Protein AF-A0A1I4GPE8-F1 (afdb_monomer_lite)

Sequence (80 aa):
MDADSPTVALREELRVVEEELAQLREAAADLRRRIGERWHEPTDAEERASMITAAEEQEAFIAVLEQRREDLLRKLGERR

Structure (mmCIF, N/CA/C/O backbone):
data_AF-A0A1I4GPE8-F1
#
_entry.id   AF-A0A1I4GPE8-F1
#
loop_
_atom_site.group_PDB
_atom_site.id
_atom_site.type_symbol
_atom_site.label_atom_id
_atom_site.label_alt_id
_atom_site.label_comp_id
_atom_site.label_asym_id
_atom_site.label_entity_id
_atom_site.label_seq_id
_atom_site.pdbx_PDB_ins_code
_atom_site.Cartn_x
_atom_site.Cartn_y
_atom_site.Cartn_z
_atom_site.occupancy
_atom_site.B_iso_or_equiv
_atom_site.auth_seq_id
_atom_site.auth_comp_id
_atom_site.auth_asym_id
_atom_site.auth_atom_id
_atom_site.pdbx_PDB_model_num
ATOM 1 N N . MET A 1 1 ? -23.703 9.146 23.512 1.00 47.56 1 MET A N 1
ATOM 2 C CA . MET A 1 1 ? -22.547 9.933 23.025 1.00 47.56 1 MET A CA 1
ATOM 3 C C . MET A 1 1 ? -21.455 8.911 22.762 1.00 47.56 1 MET A C 1
ATOM 5 O O . MET A 1 1 ? -20.580 8.743 23.593 1.00 47.56 1 MET A O 1
ATOM 9 N N . ASP A 1 2 ? -21.559 8.162 21.664 1.00 53.75 2 ASP A N 1
ATOM 10 C CA . ASP A 1 2 ? -20.791 6.911 21.497 1.00 53.75 2 ASP A CA 1
ATOM 11 C C . ASP A 1 2 ? -19.940 6.909 20.221 1.00 53.75 2 ASP A C 1
ATOM 13 O O . ASP A 1 2 ? -19.499 5.863 19.755 1.00 53.75 2 ASP A O 1
ATOM 17 N N . ALA A 1 3 ? -19.690 8.096 19.661 1.00 55.22 3 ALA A N 1
ATOM 18 C CA . ALA A 1 3 ? -18.779 8.279 18.532 1.00 55.22 3 ALA A CA 1
ATOM 19 C C . ALA A 1 3 ? -17.295 8.107 18.924 1.00 55.22 3 ALA A C 1
ATOM 21 O O . ALA A 1 3 ? -16.446 8.062 18.044 1.00 55.22 3 ALA A O 1
ATOM 22 N N . ASP A 1 4 ? -16.998 7.977 20.223 1.00 60.50 4 ASP A N 1
ATOM 23 C CA . ASP A 1 4 ? -15.639 7.984 20.784 1.00 60.50 4 ASP A CA 1
ATOM 24 C C . ASP A 1 4 ? -15.245 6.647 21.444 1.00 60.50 4 ASP A C 1
ATOM 26 O O . ASP A 1 4 ? -14.281 6.557 22.203 1.00 60.50 4 ASP A O 1
ATOM 30 N N . SER A 1 5 ? -16.005 5.572 21.190 1.00 81.19 5 SER A N 1
ATOM 31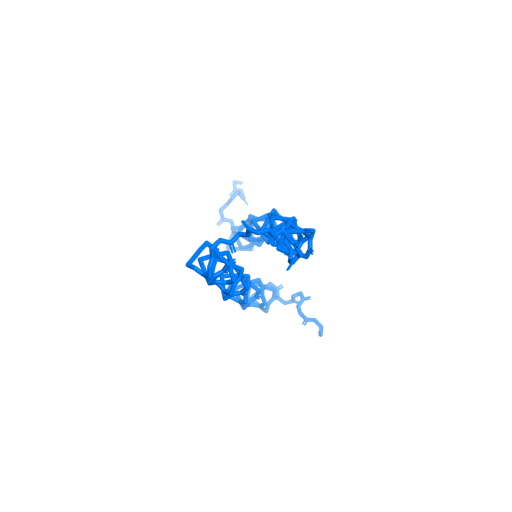 C CA . SER A 1 5 ? -15.597 4.245 21.657 1.00 81.19 5 SER A CA 1
ATOM 32 C C . SER A 1 5 ? -14.340 3.798 20.896 1.00 81.19 5 SER A C 1
ATOM 34 O O . SER A 1 5 ? -14.342 3.851 19.661 1.00 81.19 5 SER A O 1
ATOM 36 N N . PRO A 1 6 ? -13.297 3.282 21.577 1.00 84.44 6 PRO A N 1
ATOM 37 C CA . PRO A 1 6 ? -12.070 2.804 20.937 1.00 84.44 6 PRO A CA 1
ATOM 38 C C . PRO A 1 6 ? -12.320 1.829 19.778 1.00 84.44 6 PRO A C 1
ATOM 40 O O . PRO A 1 6 ? -11.589 1.820 18.795 1.00 84.44 6 PRO A O 1
ATOM 43 N N . THR A 1 7 ? -13.389 1.034 19.850 1.00 90.75 7 THR A N 1
ATOM 44 C CA . THR A 1 7 ? -13.784 0.108 18.781 1.00 90.75 7 THR A CA 1
ATOM 45 C C . THR A 1 7 ? -14.303 0.825 17.532 1.00 90.75 7 THR A C 1
ATOM 47 O O . THR A 1 7 ? -14.033 0.376 16.423 1.00 90.75 7 THR A O 1
ATOM 50 N N . VAL A 1 8 ? -15.039 1.931 17.686 1.00 92.12 8 VAL A N 1
ATOM 51 C CA . VAL A 1 8 ? -15.541 2.735 16.557 1.00 92.12 8 VAL A CA 1
ATOM 52 C C . VAL A 1 8 ? -14.374 3.416 15.849 1.00 92.12 8 VAL A C 1
ATOM 54 O O . VAL A 1 8 ? -14.281 3.330 14.628 1.00 92.12 8 VAL A O 1
ATOM 57 N N . ALA A 1 9 ? -13.436 3.987 16.611 1.00 92.25 9 ALA A N 1
ATOM 58 C CA . ALA A 1 9 ? -12.220 4.583 16.063 1.00 92.25 9 ALA A CA 1
ATOM 59 C C . ALA A 1 9 ? -11.374 3.562 15.278 1.00 92.25 9 ALA A C 1
ATOM 61 O O . ALA A 1 9 ? -10.958 3.839 14.157 1.00 92.25 9 ALA A O 1
ATOM 62 N N . LEU A 1 10 ? -11.183 2.351 15.819 1.00 94.12 10 LEU A N 1
ATOM 63 C CA . LEU A 1 10 ? -10.448 1.280 15.134 1.00 94.12 10 LEU A CA 1
ATOM 64 C C . LEU A 1 10 ? -11.140 0.800 13.849 1.00 94.12 10 LEU A C 1
ATOM 66 O O . LEU A 1 10 ? -10.459 0.453 12.888 1.00 94.12 10 LEU A O 1
ATOM 70 N N . ARG A 1 11 ? -12.478 0.770 13.819 1.00 94.56 11 ARG A N 1
ATOM 71 C CA . ARG A 1 11 ? -13.241 0.414 12.611 1.00 94.56 11 ARG A CA 1
ATOM 72 C C . ARG A 1 11 ? -13.161 1.485 11.537 1.00 94.56 11 ARG A C 1
ATOM 74 O O . ARG A 1 11 ? -13.056 1.145 10.365 1.00 94.56 11 ARG A O 1
ATOM 81 N N . GLU A 1 12 ? -13.197 2.752 11.931 1.00 96.19 12 GLU A N 1
ATOM 82 C CA .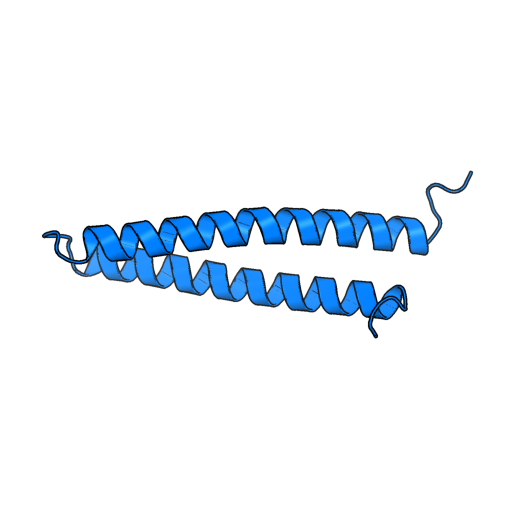 GLU A 1 12 ? -13.029 3.855 10.989 1.00 96.19 12 GLU A CA 1
ATOM 83 C C . GLU A 1 12 ? -11.611 3.872 10.412 1.00 96.19 12 GLU A C 1
ATOM 85 O O . GLU A 1 12 ? -11.442 3.979 9.201 1.00 96.19 12 GLU A O 1
ATOM 90 N N . GLU A 1 13 ? -10.591 3.658 11.249 1.00 95.50 13 GLU A N 1
ATOM 91 C CA . GLU A 1 13 ? -9.212 3.504 10.779 1.00 95.50 13 GLU A CA 1
ATOM 92 C C . GLU A 1 13 ? -9.077 2.317 9.815 1.00 95.50 13 GLU A C 1
ATOM 94 O O . GLU A 1 13 ? -8.464 2.450 8.758 1.00 95.50 13 GLU A O 1
ATOM 99 N N . LEU A 1 14 ? -9.685 1.169 10.142 1.00 96.69 14 LEU A N 1
ATOM 100 C CA . LEU A 1 14 ? -9.693 -0.002 9.266 1.00 96.69 14 LEU A CA 1
ATOM 101 C C . LEU A 1 14 ? -10.348 0.314 7.917 1.00 96.69 14 LEU A C 1
ATOM 103 O O . LEU A 1 14 ? -9.780 -0.028 6.884 1.00 96.69 14 LEU A O 1
ATOM 107 N N . ARG A 1 15 ? -11.493 1.007 7.922 1.00 97.19 15 ARG A N 1
ATOM 108 C CA . ARG A 1 15 ? -12.204 1.422 6.706 1.00 97.19 15 ARG A CA 1
ATOM 109 C C . ARG A 1 15 ? -11.323 2.294 5.813 1.00 97.19 15 ARG A C 1
ATOM 111 O O . ARG A 1 15 ? -11.251 2.043 4.615 1.00 97.19 15 ARG A O 1
ATOM 118 N N . VAL A 1 16 ? -10.641 3.282 6.394 1.00 97.25 16 VAL A N 1
ATOM 119 C CA . VAL A 1 16 ? -9.721 4.169 5.663 1.00 97.25 16 VAL A CA 1
ATOM 120 C C . VAL A 1 16 ? -8.557 3.377 5.067 1.00 97.25 16 VAL A C 1
ATOM 122 O O . VAL A 1 16 ? -8.275 3.511 3.881 1.00 97.25 16 VAL A O 1
ATOM 125 N N . VAL A 1 17 ? -7.925 2.493 5.845 1.00 97.12 17 VAL A N 1
ATOM 126 C CA . VAL A 1 17 ? -6.816 1.655 5.354 1.00 97.12 17 VAL A CA 1
ATOM 127 C C . VAL A 1 17 ? -7.270 0.718 4.229 1.00 97.12 17 VAL A C 1
ATOM 129 O O . VAL A 1 17 ? -6.537 0.509 3.265 1.00 97.12 17 VAL A O 1
ATOM 132 N N . GLU A 1 18 ? -8.467 0.140 4.325 1.00 97.69 18 GLU A N 1
ATOM 133 C CA . GLU A 1 18 ? -9.018 -0.723 3.274 1.00 97.69 18 GLU A CA 1
ATOM 134 C C . GLU A 1 18 ? -9.340 0.051 1.989 1.00 97.69 18 GLU A C 1
ATOM 136 O O . GLU A 1 18 ? -9.096 -0.463 0.895 1.00 97.69 18 GLU A O 1
ATOM 141 N N . GLU A 1 19 ? -9.831 1.285 2.109 1.00 97.81 19 GLU A N 1
ATOM 142 C CA . GLU A 1 19 ? -10.070 2.184 0.978 1.00 97.81 19 GLU A CA 1
ATOM 143 C C . GLU A 1 19 ? -8.753 2.589 0.292 1.00 97.81 19 GLU A C 1
ATOM 145 O O . GLU A 1 19 ? -8.630 2.456 -0.928 1.00 97.81 19 GLU A O 1
ATOM 150 N N . GLU A 1 20 ? -7.738 2.984 1.064 1.00 96.44 20 GLU A N 1
ATOM 151 C CA . GLU A 1 20 ? -6.395 3.293 0.554 1.00 96.44 20 GLU A CA 1
ATOM 152 C C . GLU A 1 20 ? -5.760 2.080 -0.145 1.00 96.44 20 GLU A C 1
ATOM 154 O O . GLU A 1 20 ? -5.221 2.200 -1.247 1.00 96.44 20 GLU A O 1
ATOM 159 N N . LEU A 1 21 ? -5.873 0.885 0.447 1.00 97.00 21 LEU A N 1
ATOM 160 C CA . LEU A 1 21 ? -5.388 -0.359 -0.157 1.00 97.00 21 LEU A CA 1
ATOM 161 C C . LEU A 1 21 ? -6.072 -0.667 -1.489 1.00 97.00 21 LEU A C 1
ATOM 163 O O . LEU A 1 21 ? -5.412 -1.141 -2.415 1.00 97.00 21 LEU A O 1
ATOM 167 N N . ALA A 1 22 ? -7.383 -0.440 -1.595 1.00 96.88 22 ALA A N 1
ATOM 168 C CA . ALA A 1 22 ? -8.113 -0.661 -2.838 1.00 96.88 22 ALA A CA 1
ATOM 169 C C . ALA A 1 22 ? -7.596 0.264 -3.951 1.00 96.88 22 ALA A C 1
ATOM 171 O O . ALA A 1 22 ? -7.256 -0.218 -5.033 1.00 96.88 22 A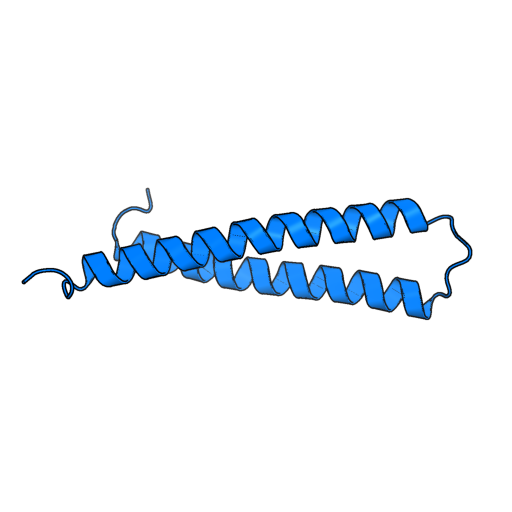LA A O 1
ATOM 172 N N . GLN A 1 23 ? -7.449 1.557 -3.651 1.00 95.00 23 GLN A N 1
ATOM 173 C CA . GLN A 1 23 ? -6.948 2.555 -4.600 1.00 95.00 23 GLN A CA 1
ATOM 174 C C . GLN A 1 23 ? -5.506 2.261 -5.038 1.00 95.00 23 GLN A C 1
ATOM 176 O O . GLN A 1 23 ? -5.188 2.310 -6.226 1.00 95.00 23 GLN A O 1
ATOM 181 N N . LEU A 1 24 ? -4.626 1.899 -4.100 1.00 94.19 24 LEU A N 1
ATOM 182 C CA . LEU A 1 24 ? -3.228 1.584 -4.411 1.00 94.19 24 LEU A CA 1
ATOM 183 C C . LEU A 1 24 ? -3.082 0.316 -5.245 1.00 94.19 24 LEU A C 1
ATOM 185 O O . LEU A 1 24 ? -2.250 0.270 -6.147 1.00 94.19 24 LEU A O 1
ATOM 189 N N . ARG A 1 25 ? -3.887 -0.716 -4.975 1.00 94.31 25 ARG A N 1
ATOM 190 C CA . ARG A 1 25 ? -3.867 -1.948 -5.773 1.00 94.31 25 ARG A CA 1
ATOM 191 C C . ARG A 1 25 ? -4.323 -1.700 -7.206 1.00 94.31 25 ARG A C 1
ATOM 193 O O . ARG A 1 25 ? -3.733 -2.272 -8.121 1.00 94.31 25 ARG A O 1
ATOM 200 N N . GLU A 1 26 ? -5.330 -0.852 -7.401 1.00 95.00 26 GLU A N 1
ATOM 201 C CA . GLU A 1 26 ? -5.764 -0.425 -8.733 1.00 95.00 26 GLU A CA 1
ATOM 202 C C . GLU A 1 26 ? -4.645 0.341 -9.454 1.00 95.00 26 GLU A C 1
ATOM 204 O O . GLU A 1 26 ? -4.246 -0.045 -10.553 1.00 95.00 26 GLU A O 1
ATOM 209 N N . ALA A 1 27 ? -4.045 1.337 -8.797 1.00 91.19 27 ALA A N 1
ATOM 210 C CA . ALA A 1 27 ? -2.932 2.102 -9.359 1.00 91.19 27 ALA A CA 1
ATOM 211 C C . ALA A 1 27 ? -1.716 1.221 -9.714 1.00 91.19 27 ALA A C 1
ATOM 213 O O . ALA A 1 27 ? -1.124 1.378 -10.785 1.00 91.19 27 ALA A O 1
ATOM 214 N N . ALA A 1 28 ? -1.374 0.251 -8.862 1.00 91.06 28 ALA A N 1
ATOM 215 C CA . ALA A 1 28 ? -0.279 -0.686 -9.103 1.00 91.06 28 ALA A CA 1
ATOM 216 C C . ALA A 1 28 ? -0.585 -1.650 -10.256 1.00 91.06 28 ALA A C 1
ATOM 218 O O . ALA A 1 28 ? 0.306 -1.997 -11.035 1.00 91.06 28 ALA A O 1
ATOM 219 N N . ALA A 1 29 ? -1.837 -2.096 -10.395 1.00 91.31 29 ALA A N 1
ATOM 220 C CA . ALA A 1 29 ? -2.256 -2.895 -11.542 1.00 91.31 29 ALA A CA 1
ATOM 221 C C . ALA A 1 29 ? -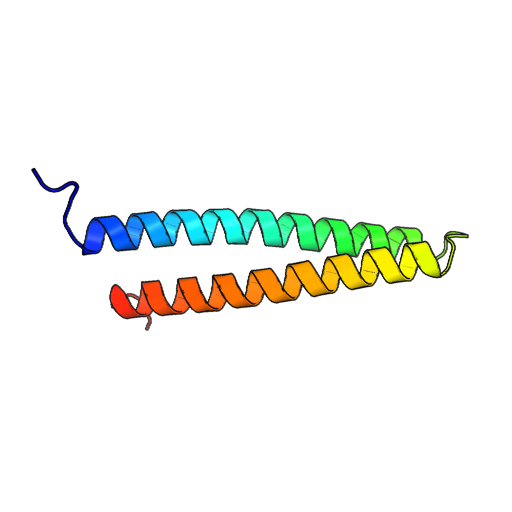2.132 -2.090 -12.845 1.00 91.31 29 ALA A C 1
ATOM 223 O O . ALA A 1 29 ? -1.593 -2.595 -13.832 1.00 91.31 29 ALA A O 1
ATOM 224 N N . ASP A 1 30 ? -2.549 -0.826 -12.835 1.00 91.75 30 ASP A N 1
ATOM 225 C CA . AS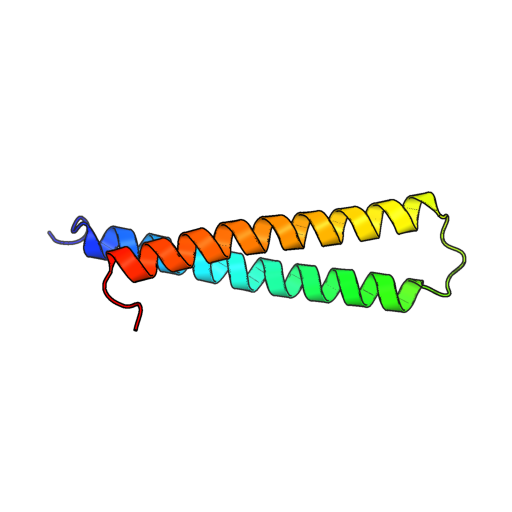P A 1 30 ? -2.433 0.082 -13.976 1.00 91.75 30 ASP A CA 1
ATOM 226 C C . ASP A 1 30 ? -0.984 0.337 -14.372 1.00 91.75 30 ASP A C 1
ATOM 228 O O . ASP A 1 30 ? -0.640 0.245 -15.553 1.00 91.75 30 ASP A O 1
ATOM 232 N N . LEU A 1 31 ? -0.112 0.595 -13.399 1.00 89.06 31 LEU A N 1
ATOM 233 C CA . LEU A 1 31 ? 1.310 0.793 -13.651 1.00 89.06 31 LEU A CA 1
ATOM 234 C C . LEU A 1 31 ? 1.947 -0.456 -14.274 1.00 89.06 31 LEU A C 1
ATOM 236 O O . LEU A 1 31 ? 2.635 -0.347 -15.290 1.00 89.06 31 LEU A O 1
ATOM 240 N N . ARG A 1 32 ? 1.657 -1.652 -13.744 1.00 88.00 32 ARG A N 1
ATOM 241 C CA . ARG A 1 32 ? 2.161 -2.912 -14.315 1.00 88.00 32 ARG A CA 1
ATOM 242 C C . ARG A 1 32 ? 1.653 -3.155 -15.736 1.00 88.00 32 ARG A C 1
ATOM 244 O O . ARG A 1 32 ? 2.432 -3.590 -16.583 1.00 88.00 32 ARG A O 1
ATOM 251 N N . ARG A 1 33 ? 0.383 -2.841 -16.025 1.00 89.00 33 ARG A N 1
ATOM 252 C CA . ARG A 1 33 ? -0.159 -2.913 -17.394 1.00 89.00 33 ARG A CA 1
ATOM 253 C C . ARG A 1 33 ? 0.614 -1.999 -18.342 1.00 89.00 33 ARG A C 1
ATOM 255 O O . ARG A 1 33 ? 1.079 -2.466 -19.377 1.00 89.00 33 ARG A O 1
ATOM 262 N N . ARG A 1 34 ? 0.841 -0.741 -17.951 1.00 86.25 34 ARG A N 1
ATOM 263 C CA . ARG A 1 34 ? 1.588 0.243 -18.757 1.00 86.25 34 ARG A CA 1
ATOM 264 C C . ARG A 1 34 ? 3.042 -0.175 -18.988 1.00 86.25 34 ARG A C 1
ATOM 266 O O . ARG A 1 34 ? 3.537 -0.019 -20.100 1.00 86.25 34 ARG A O 1
ATOM 273 N N . ILE A 1 35 ? 3.710 -0.738 -17.977 1.00 85.00 35 ILE A N 1
ATOM 274 C CA . ILE A 1 35 ? 5.066 -1.297 -18.116 1.00 85.00 35 ILE A CA 1
ATOM 275 C C . ILE A 1 35 ? 5.077 -2.436 -19.142 1.00 85.00 35 ILE A C 1
ATOM 277 O O . ILE A 1 35 ? 5.960 -2.477 -19.996 1.00 85.00 35 ILE A O 1
ATOM 281 N N . GLY A 1 36 ? 4.093 -3.339 -19.083 1.00 84.88 36 GLY A N 1
ATOM 282 C CA . GLY A 1 36 ? 3.962 -4.453 -20.023 1.00 84.88 36 GLY A CA 1
ATOM 283 C C . GLY A 1 36 ? 3.684 -4.003 -21.460 1.00 84.88 36 GLY A C 1
ATOM 284 O O . GLY A 1 36 ? 4.343 -4.472 -22.384 1.00 84.88 36 GLY A O 1
ATOM 285 N N . GLU A 1 37 ? 2.759 -3.060 -21.652 1.00 85.00 37 GLU A N 1
ATOM 286 C CA . GLU A 1 37 ? 2.425 -2.488 -22.967 1.00 85.00 37 GLU A CA 1
ATOM 287 C C . GLU A 1 37 ? 3.632 -1.788 -23.605 1.00 85.00 37 GLU A C 1
ATOM 289 O O . GLU A 1 37 ? 3.932 -2.002 -24.780 1.00 85.00 37 GLU A O 1
ATOM 294 N N . ARG A 1 38 ? 4.386 -1.020 -22.809 1.00 77.88 38 ARG A N 1
ATOM 295 C CA . ARG A 1 38 ? 5.576 -0.286 -23.266 1.00 77.88 38 ARG A CA 1
ATOM 296 C C . ARG A 1 38 ? 6.840 -1.138 -23.338 1.00 77.88 38 ARG A C 1
ATOM 298 O O . ARG A 1 38 ? 7.874 -0.657 -23.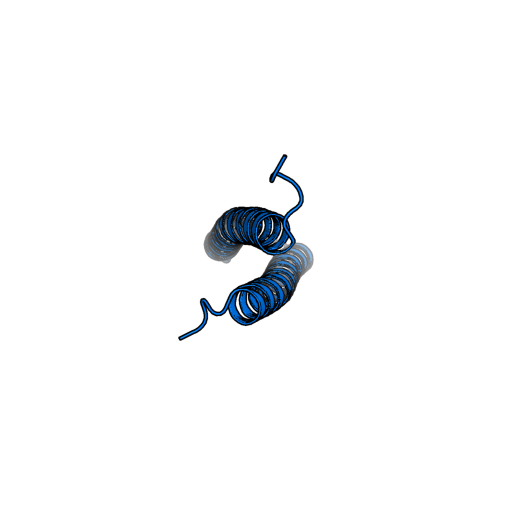799 1.00 77.88 38 ARG A O 1
ATOM 305 N N . TRP A 1 39 ? 6.793 -2.411 -22.935 1.00 73.50 39 TRP A N 1
ATOM 306 C CA . TRP A 1 39 ? 7.981 -3.267 -22.855 1.00 73.50 39 TRP A CA 1
ATOM 307 C C . TRP A 1 39 ? 8.681 -3.477 -24.206 1.00 73.50 39 TRP A C 1
ATOM 309 O O . TRP A 1 39 ? 9.886 -3.732 -24.247 1.00 73.50 39 TRP A O 1
ATOM 319 N N . HIS A 1 40 ? 7.966 -3.330 -25.319 1.00 69.25 40 HIS A N 1
ATOM 320 C CA . HIS A 1 40 ? 8.520 -3.452 -26.672 1.00 69.25 40 HIS A CA 1
ATOM 321 C C . HIS A 1 40 ? 8.669 -2.111 -27.401 1.00 69.25 40 HIS A C 1
ATOM 323 O O . HIS A 1 40 ? 9.170 -2.084 -28.525 1.00 69.25 40 HIS A O 1
ATOM 329 N N . GLU A 1 41 ? 8.270 -1.003 -26.775 1.00 76.56 41 GLU A N 1
ATOM 330 C CA . GLU A 1 41 ? 8.468 0.331 -27.332 1.00 76.56 41 GLU A CA 1
ATOM 331 C C . GLU A 1 41 ? 9.938 0.758 -27.194 1.00 76.56 41 GLU A C 1
ATOM 333 O O . GLU A 1 41 ? 10.618 0.339 -26.251 1.00 76.56 41 GLU A O 1
ATOM 338 N N . PRO A 1 42 ? 10.458 1.604 -28.100 1.00 64.06 42 PRO A N 1
ATOM 339 C CA . PRO A 1 42 ? 11.769 2.228 -27.949 1.00 64.06 42 PRO A CA 1
ATOM 340 C C . PRO A 1 42 ? 11.725 3.292 -26.836 1.00 64.06 42 PRO A C 1
ATOM 342 O O . PRO A 1 42 ? 11.757 4.490 -27.088 1.00 64.06 42 PRO A O 1
ATOM 345 N N . THR A 1 43 ? 11.599 2.834 -25.594 1.00 72.62 43 THR A N 1
ATOM 346 C CA . THR A 1 43 ? 11.739 3.608 -24.357 1.00 72.62 43 THR A CA 1
ATOM 347 C C . THR A 1 43 ? 13.182 3.519 -23.873 1.00 72.62 43 THR A C 1
ATOM 349 O O . THR A 1 43 ? 13.772 2.435 -23.928 1.00 72.62 43 THR A O 1
ATOM 352 N N . ASP A 1 44 ? 13.739 4.623 -23.371 1.00 78.88 44 ASP A N 1
ATOM 353 C CA . ASP A 1 44 ? 15.075 4.624 -22.764 1.00 78.88 44 ASP A CA 1
ATOM 354 C C . ASP A 1 44 ? 15.102 3.702 -21.527 1.00 78.88 44 ASP A C 1
ATOM 356 O O . ASP A 1 44 ? 14.108 3.551 -20.806 1.00 78.88 44 ASP A O 1
ATOM 360 N N . ALA A 1 45 ? 16.243 3.062 -21.281 1.00 82.75 45 ALA A N 1
ATOM 361 C CA . ALA A 1 45 ? 16.472 2.196 -20.132 1.00 82.75 45 ALA A CA 1
ATOM 362 C C . ALA A 1 45 ? 16.231 2.928 -18.800 1.00 82.75 45 ALA A C 1
ATOM 364 O O . ALA A 1 45 ? 15.745 2.311 -17.853 1.00 82.75 45 ALA A O 1
ATOM 365 N N . GLU A 1 46 ? 16.507 4.233 -18.740 1.00 86.62 46 GLU A N 1
ATOM 366 C CA . GLU A 1 46 ? 16.248 5.067 -17.560 1.00 86.62 46 GLU A CA 1
ATOM 367 C C . GLU A 1 46 ? 14.745 5.231 -17.274 1.00 86.62 46 GLU A C 1
ATOM 369 O O . GLU A 1 46 ? 14.311 5.111 -16.124 1.00 86.62 46 GLU A O 1
ATOM 374 N N . GLU A 1 47 ? 13.922 5.421 -18.311 1.00 85.56 47 GLU A N 1
ATOM 375 C CA . GLU A 1 47 ? 12.462 5.512 -18.161 1.00 85.56 47 GLU A CA 1
ATOM 376 C C . GLU A 1 47 ? 11.887 4.172 -17.680 1.00 85.56 47 GLU A C 1
ATOM 378 O O . GLU A 1 47 ? 11.049 4.129 -16.778 1.00 85.56 47 GLU A O 1
ATOM 383 N N . ARG A 1 48 ? 12.389 3.054 -18.220 1.00 83.94 48 ARG A N 1
ATOM 384 C CA . ARG A 1 48 ? 11.987 1.704 -17.793 1.00 83.94 48 ARG A CA 1
ATOM 385 C C . ARG A 1 48 ? 12.361 1.416 -16.346 1.00 83.94 48 ARG A C 1
ATOM 387 O O . ARG A 1 48 ? 11.516 0.927 -15.600 1.00 83.94 48 ARG A O 1
ATOM 394 N N . ALA A 1 49 ? 13.596 1.727 -15.955 1.00 88.50 49 ALA A N 1
ATOM 395 C CA . ALA A 1 49 ? 14.052 1.569 -14.578 1.00 88.50 49 ALA A CA 1
ATOM 396 C C . ALA A 1 49 ? 13.178 2.388 -13.620 1.00 88.50 49 ALA A C 1
ATOM 398 O O . ALA A 1 49 ? 12.691 1.850 -12.632 1.00 88.50 49 ALA A O 1
ATOM 399 N N . SER A 1 50 ? 12.885 3.642 -13.974 1.00 89.88 50 SER A N 1
ATOM 400 C CA . SER A 1 50 ? 12.028 4.524 -13.174 1.00 89.88 50 SER A CA 1
ATOM 401 C C . SER A 1 50 ? 10.613 3.962 -12.985 1.00 89.88 50 SER A C 1
ATOM 403 O O . SER A 1 50 ? 10.075 4.007 -11.881 1.00 89.88 50 SER A O 1
ATOM 405 N N . MET A 1 51 ? 10.007 3.390 -14.034 1.00 87.75 51 MET A N 1
ATOM 406 C CA . MET A 1 51 ? 8.687 2.756 -13.920 1.00 87.75 51 MET A CA 1
ATOM 407 C C . MET A 1 51 ? 8.712 1.493 -13.048 1.00 87.75 51 MET A C 1
ATOM 409 O O . MET A 1 51 ? 7.775 1.271 -12.283 1.00 87.75 51 MET A O 1
ATOM 413 N N . ILE A 1 52 ? 9.765 0.675 -13.154 1.00 88.44 52 ILE A N 1
ATOM 414 C CA . ILE A 1 52 ? 9.939 -0.526 -12.324 1.00 88.44 52 ILE A CA 1
ATOM 415 C C . ILE A 1 52 ? 10.087 -0.129 -10.854 1.00 88.44 52 ILE A C 1
ATOM 417 O O . ILE A 1 52 ? 9.339 -0.633 -10.023 1.00 88.44 52 ILE A O 1
ATOM 421 N N . THR A 1 53 ? 10.967 0.824 -10.542 1.00 91.81 53 THR A N 1
ATOM 422 C CA . THR A 1 53 ? 11.150 1.320 -9.172 1.00 91.81 53 THR A CA 1
ATOM 423 C C . THR A 1 53 ? 9.851 1.884 -8.601 1.00 91.81 53 THR A C 1
ATOM 425 O O . THR A 1 53 ? 9.485 1.544 -7.482 1.00 91.81 53 THR A O 1
ATOM 428 N N . ALA A 1 54 ? 9.089 2.659 -9.379 1.00 90.25 54 ALA A N 1
ATOM 429 C CA . ALA A 1 54 ? 7.788 3.158 -8.933 1.00 90.25 54 ALA A CA 1
ATOM 430 C C . ALA A 1 54 ? 6.789 2.024 -8.619 1.00 90.25 54 ALA A C 1
ATOM 432 O O . ALA A 1 54 ? 5.979 2.149 -7.699 1.00 90.25 54 ALA A O 1
ATOM 433 N N . ALA A 1 55 ? 6.835 0.912 -9.362 1.00 89.75 55 ALA A N 1
ATOM 434 C CA . ALA A 1 55 ? 6.002 -0.256 -9.083 1.00 89.75 55 ALA A CA 1
ATOM 435 C C . ALA A 1 55 ? 6.445 -0.975 -7.800 1.00 89.75 55 ALA A C 1
ATOM 437 O O . ALA A 1 55 ? 5.600 -1.308 -6.970 1.00 89.75 55 ALA A O 1
ATOM 438 N N . GLU A 1 56 ? 7.751 -1.151 -7.599 1.00 91.81 56 GLU A N 1
ATOM 439 C CA . GLU A 1 56 ? 8.322 -1.745 -6.383 1.00 91.81 56 GLU A CA 1
ATOM 440 C C . GLU A 1 56 ? 8.005 -0.907 -5.131 1.00 91.81 56 GLU A C 1
ATOM 442 O O . GLU A 1 56 ? 7.630 -1.451 -4.092 1.00 91.81 56 GLU A O 1
ATOM 447 N N . GLU A 1 57 ? 8.081 0.423 -5.226 1.00 93.88 57 GLU A N 1
ATOM 448 C CA . GLU A 1 57 ? 7.713 1.337 -4.139 1.00 93.88 57 GLU A CA 1
ATOM 449 C C . GLU A 1 57 ? 6.224 1.235 -3.779 1.00 93.88 57 GLU A C 1
ATOM 451 O O . GLU A 1 57 ? 5.871 1.196 -2.595 1.00 93.88 57 GLU A O 1
ATOM 456 N N . GLN A 1 58 ? 5.341 1.139 -4.780 1.00 92.94 58 GLN A N 1
ATOM 457 C CA . GLN A 1 58 ? 3.910 0.929 -4.542 1.00 92.94 58 GLN A CA 1
ATOM 458 C C . GLN A 1 58 ? 3.639 -0.418 -3.865 1.00 92.94 58 GLN A C 1
ATOM 460 O O . GLN A 1 58 ? 2.831 -0.483 -2.939 1.00 92.94 58 GLN A O 1
ATOM 465 N N . GLU A 1 59 ? 4.326 -1.484 -4.277 1.00 92.88 59 GLU A N 1
ATOM 466 C CA . GLU A 1 59 ? 4.223 -2.801 -3.641 1.00 92.88 59 GLU A CA 1
ATOM 467 C C . GLU A 1 59 ? 4.680 -2.770 -2.179 1.00 92.88 59 GLU A C 1
ATOM 469 O O . GLU A 1 59 ? 3.992 -3.302 -1.303 1.00 92.88 59 GLU A O 1
ATOM 474 N N . ALA A 1 60 ? 5.796 -2.096 -1.893 1.00 95.31 60 ALA A N 1
ATOM 475 C CA . ALA A 1 60 ? 6.288 -1.926 -0.531 1.00 95.31 60 ALA A CA 1
ATOM 476 C C . ALA A 1 60 ? 5.284 -1.158 0.344 1.00 95.31 60 ALA A C 1
ATOM 478 O O . ALA A 1 60 ? 5.038 -1.539 1.491 1.00 95.31 60 ALA A O 1
ATOM 479 N N . PHE A 1 61 ? 4.660 -0.107 -0.194 1.00 95.00 61 PHE A N 1
ATOM 480 C CA . PHE A 1 61 ? 3.655 0.658 0.540 1.00 95.00 61 PHE A CA 1
ATOM 481 C C . PHE A 1 61 ? 2.372 -0.149 0.791 1.00 95.00 61 PHE A C 1
ATOM 483 O O . PHE A 1 61 ? 1.836 -0.125 1.902 1.00 95.00 61 PHE A O 1
ATOM 490 N N . ILE A 1 62 ? 1.924 -0.933 -0.196 1.00 96.00 62 ILE A N 1
ATOM 491 C CA . ILE A 1 62 ? 0.803 -1.872 -0.040 1.00 96.00 62 ILE A CA 1
ATOM 492 C C . ILE A 1 62 ? 1.090 -2.859 1.097 1.00 96.00 62 ILE A C 1
ATOM 494 O O . ILE A 1 62 ? 0.237 -3.031 1.965 1.00 96.00 62 ILE A O 1
ATOM 498 N N . ALA A 1 63 ? 2.290 -3.444 1.156 1.00 96.75 63 ALA A N 1
ATOM 499 C CA . ALA A 1 63 ? 2.655 -4.389 2.213 1.00 96.75 63 ALA A CA 1
ATOM 500 C C . ALA A 1 63 ? 2.590 -3.760 3.621 1.00 96.75 63 ALA A C 1
ATOM 502 O O . ALA A 1 63 ? 2.115 -4.385 4.572 1.00 96.75 63 ALA A O 1
ATOM 503 N N . VAL A 1 64 ? 3.012 -2.498 3.765 1.00 97.19 64 VAL A N 1
ATOM 504 C CA . VAL A 1 64 ? 2.909 -1.758 5.036 1.00 97.19 64 VAL A CA 1
ATOM 505 C C . VAL A 1 64 ? 1.447 -1.559 5.449 1.00 97.19 64 VAL A C 1
ATOM 507 O O . VAL A 1 64 ? 1.093 -1.771 6.613 1.00 97.19 64 VAL A O 1
ATOM 510 N N . LEU A 1 65 ? 0.579 -1.178 4.511 1.00 96.56 65 LEU A N 1
ATOM 511 C CA . LEU A 1 65 ? -0.845 -0.990 4.789 1.00 96.56 65 LEU A CA 1
ATOM 512 C C . LEU A 1 65 ? -1.564 -2.314 5.069 1.00 96.56 65 LEU A C 1
ATOM 514 O O . LEU A 1 65 ? -2.429 -2.363 5.943 1.00 96.56 65 LEU A O 1
ATOM 518 N N . GLU A 1 66 ? -1.181 -3.402 4.402 1.00 97.44 66 GLU A N 1
ATOM 519 C CA . GLU A 1 66 ? -1.675 -4.749 4.702 1.00 97.44 66 GLU A CA 1
ATOM 520 C C . GLU A 1 66 ? -1.312 -5.166 6.129 1.00 97.44 66 GLU A C 1
ATOM 522 O O . GLU A 1 66 ? -2.186 -5.626 6.867 1.00 97.44 66 GLU A O 1
ATOM 527 N N . GLN A 1 67 ? -0.072 -4.917 6.563 1.00 97.56 67 GLN A N 1
ATOM 528 C CA . GLN A 1 67 ? 0.346 -5.177 7.941 1.00 97.56 67 GLN A CA 1
ATOM 529 C C . GLN A 1 67 ? -0.469 -4.353 8.948 1.00 97.56 67 GLN A C 1
ATOM 531 O O . GLN A 1 67 ? -0.908 -4.871 9.979 1.00 97.56 67 GLN A O 1
ATOM 536 N N . ARG A 1 68 ? -0.737 -3.080 8.639 1.00 96.69 68 ARG A N 1
ATOM 537 C CA . ARG A 1 68 ? -1.578 -2.221 9.484 1.00 96.69 68 ARG A CA 1
ATOM 538 C C . ARG A 1 68 ? -3.017 -2.729 9.557 1.00 96.69 68 ARG A C 1
ATOM 540 O O . ARG A 1 68 ? -3.572 -2.827 10.651 1.00 96.69 68 ARG A O 1
ATOM 547 N N . ARG A 1 69 ? -3.612 -3.097 8.419 1.00 97.44 69 ARG A N 1
ATOM 548 C CA . ARG A 1 69 ? -4.950 -3.706 8.338 1.00 97.44 69 ARG A CA 1
ATOM 549 C C . ARG A 1 69 ? -5.031 -4.954 9.212 1.00 97.44 69 ARG A C 1
ATOM 551 O O . ARG A 1 69 ? -5.969 -5.138 9.984 1.00 97.44 69 ARG A O 1
ATOM 558 N N . GLU A 1 70 ? -4.025 -5.806 9.104 1.00 97.00 70 GLU A N 1
ATOM 559 C CA . GLU A 1 70 ? -3.891 -7.029 9.879 1.00 97.00 70 GLU A CA 1
ATOM 560 C C . GLU A 1 70 ? -3.830 -6.795 11.392 1.00 97.00 70 GLU A C 1
ATOM 562 O O . GLU A 1 70 ? -4.428 -7.555 12.163 1.00 97.00 70 GLU A O 1
ATOM 567 N N . ASP A 1 71 ? -3.120 -5.753 11.817 1.00 96.19 71 ASP A N 1
ATOM 568 C CA . ASP A 1 71 ? -3.028 -5.359 13.218 1.00 96.19 71 ASP A CA 1
ATOM 569 C C . ASP A 1 71 ? -4.348 -4.776 13.734 1.00 96.19 71 ASP A C 1
ATOM 571 O O . ASP A 1 71 ? -4.745 -5.071 14.864 1.00 96.19 71 ASP A O 1
ATOM 575 N N . LEU A 1 72 ? -5.060 -4.001 12.912 1.00 95.44 72 LEU A N 1
ATOM 576 C CA . LEU A 1 72 ? -6.388 -3.467 13.236 1.00 95.44 72 LEU A CA 1
ATOM 577 C C . LEU A 1 72 ? -7.421 -4.585 13.397 1.00 95.44 72 LEU A C 1
ATOM 579 O O . LEU A 1 72 ? -8.117 -4.629 14.411 1.00 95.44 72 LEU A O 1
ATOM 583 N N . LEU A 1 73 ? -7.452 -5.549 12.474 1.00 95.44 73 LEU A N 1
ATOM 584 C CA . LEU A 1 73 ? -8.310 -6.733 12.583 1.00 95.44 73 LEU A CA 1
ATOM 585 C C . LEU A 1 73 ? -8.009 -7.548 13.845 1.00 95.44 73 LEU A C 1
ATOM 587 O O . LEU A 1 73 ? -8.927 -8.043 14.500 1.00 95.44 73 LEU A O 1
ATOM 591 N N . ARG A 1 74 ? -6.728 -7.666 14.225 1.00 94.94 74 ARG A N 1
ATOM 592 C CA . ARG A 1 74 ? -6.329 -8.335 15.471 1.00 94.94 74 ARG A CA 1
ATOM 593 C C . ARG A 1 74 ? -6.838 -7.578 16.700 1.00 94.94 74 ARG A C 1
ATOM 595 O O . ARG A 1 74 ? -7.379 -8.208 17.602 1.00 94.94 74 ARG A O 1
ATOM 602 N N . LYS A 1 75 ? -6.711 -6.245 16.726 1.00 93.06 75 LYS A N 1
ATOM 603 C CA . LYS A 1 75 ? -7.225 -5.388 17.814 1.00 93.06 75 LYS A CA 1
ATOM 604 C C . LYS A 1 75 ? -8.751 -5.447 17.936 1.00 93.06 75 LYS A C 1
ATOM 606 O O . LYS A 1 75 ? -9.267 -5.369 19.045 1.00 93.06 75 LYS A O 1
ATOM 611 N N . LEU A 1 76 ? -9.456 -5.605 16.816 1.00 93.38 76 LEU A N 1
ATOM 612 C CA . LEU A 1 76 ? -10.913 -5.756 16.773 1.00 93.38 76 LEU A CA 1
ATOM 613 C C . LEU A 1 76 ? -11.392 -7.179 17.114 1.00 93.38 76 LEU A C 1
ATOM 615 O O . LEU A 1 76 ? -12.583 -7.379 17.333 1.00 93.38 76 LEU A O 1
ATOM 619 N N . GLY A 1 77 ? -10.489 -8.166 17.172 1.00 92.12 77 GLY A N 1
ATOM 620 C CA . GLY A 1 77 ? -10.853 -9.577 17.345 1.00 92.12 77 GLY A CA 1
ATOM 621 C C . GLY A 1 77 ? -11.528 -10.190 16.111 1.00 92.12 77 GLY A C 1
ATOM 622 O O . GLY A 1 77 ? -12.178 -11.225 16.210 1.00 92.12 77 GLY A O 1
ATOM 623 N N . GLU A 1 78 ? -11.383 -9.553 14.948 1.00 87.56 78 GLU A N 1
ATOM 624 C CA . GLU A 1 78 ? -12.016 -9.941 13.680 1.00 87.56 78 GLU A CA 1
ATOM 625 C C . GLU A 1 78 ? -11.077 -10.794 12.800 1.00 87.56 78 GLU A C 1
ATOM 627 O O . GLU A 1 78 ? -11.467 -11.274 11.735 1.00 87.56 78 GLU A O 1
ATOM 632 N N . ARG A 1 79 ? -9.844 -11.046 13.261 1.00 78.12 79 ARG A N 1
ATOM 633 C CA . ARG A 1 79 ? -8.905 -11.992 12.643 1.00 78.12 79 ARG A CA 1
ATOM 634 C C . ARG A 1 79 ? -9.222 -13.424 13.103 1.00 78.12 79 ARG A C 1
ATOM 636 O O . ARG A 1 79 ? -9.000 -13.739 14.270 1.00 78.12 79 ARG A O 1
ATOM 643 N N . ARG A 1 80 ? -9.750 -14.262 12.203 1.00 58.84 80 ARG A N 1
ATOM 644 C CA . ARG A 1 80 ? -9.905 -15.718 12.409 1.00 58.84 80 ARG A CA 1
ATOM 645 C C . ARG A 1 80 ? -8.663 -16.487 11.993 1.00 58.84 80 ARG A C 1
ATOM 647 O O . ARG A 1 80 ? -7.997 -16.033 11.037 1.00 58.84 80 ARG A O 1
#

Secondary structure (DSSP, 8-state):
--TT-HHHHHHHHHHHHHHHHHHHHHHHHHHHHHHHHGGGS---HHHHHHHHHHHHHHHHHHHHHHHHHHHHHHHHT---

Organism: NCBI:txid504800

Foldseek 3Di:
DPCPDPLNVLVVVLVVLVVVLVVLVVVLVVLVVVLVVCVPPPDDPVVSVVSVVVSVVSVVVSVVSVVVNVVSCVVNVNDD

Radius of gyration: 17.77 Å; chains: 1; bounding box: 39×26×51 Å

pLDDT: mean 88.26, std 11.11, range [47.56, 97.81]